Protein AF-A0A418GM92-F1 (afdb_monomer_lite)

Sequence (84 aa):
RYDVLVVHDLAYADIVYDGWKAPSIMQVPGARDVAVEFFTLSKSYNMAGWRIGFMVGNKTLVSALARIKSYHDYGTFTPLQVAA

Structure (mmCIF, N/CA/C/O backbone):
data_AF-A0A418GM92-F1
#
_entry.id   AF-A0A418GM92-F1
#
loop_
_atom_site.group_PDB
_atom_site.id
_atom_site.type_symbol
_atom_site.label_atom_id
_atom_site.label_alt_id
_atom_site.label_comp_id
_atom_site.label_asym_id
_atom_site.label_entity_id
_atom_site.label_seq_id
_atom_site.pdbx_PDB_ins_code
_atom_site.Cartn_x
_atom_site.Cartn_y
_atom_site.Cartn_z
_atom_site.occupancy
_atom_site.B_iso_or_equiv
_atom_site.auth_seq_id
_atom_site.auth_comp_id
_atom_site.auth_asym_id
_atom_site.auth_atom_id
_atom_site.pdbx_PDB_model_num
ATOM 1 N N . ARG A 1 1 ? -20.335 -4.713 15.475 1.00 62.25 1 ARG A N 1
ATOM 2 C CA . ARG A 1 1 ? -20.877 -5.936 16.125 1.00 62.25 1 ARG A CA 1
ATOM 3 C C . ARG A 1 1 ? -19.820 -7.026 16.319 1.00 62.25 1 ARG A C 1
ATOM 5 O O . ARG A 1 1 ? -19.960 -7.762 17.279 1.00 62.25 1 ARG A O 1
ATOM 12 N N . TYR A 1 2 ? -18.791 -7.117 15.463 1.00 86.88 2 TYR A N 1
ATOM 13 C CA . TYR A 1 2 ? -17.809 -8.212 15.520 1.00 86.88 2 TYR A CA 1
ATOM 14 C C . TYR A 1 2 ? -16.352 -7.773 15.749 1.00 86.88 2 TYR A C 1
ATOM 16 O O . TYR A 1 2 ? -15.502 -8.640 15.856 1.00 86.88 2 TYR A O 1
ATOM 24 N N . ASP A 1 3 ? -16.079 -6.463 15.834 1.00 88.88 3 ASP A N 1
ATOM 25 C CA . ASP A 1 3 ? -14.726 -5.896 16.004 1.00 88.88 3 ASP A CA 1
ATOM 26 C C . ASP A 1 3 ? -13.673 -6.519 15.065 1.00 88.88 3 ASP A C 1
ATOM 28 O O . ASP A 1 3 ? -12.599 -6.953 15.467 1.00 88.88 3 ASP A O 1
ATOM 32 N N . VAL A 1 4 ? -14.037 -6.627 13.782 1.00 94.62 4 VAL A N 1
ATOM 33 C CA . VAL A 1 4 ? -13.194 -7.227 12.746 1.00 94.62 4 VAL A CA 1
ATOM 34 C C . VAL A 1 4 ? -12.640 -6.132 11.854 1.00 94.62 4 VAL A C 1
ATOM 36 O O . VAL A 1 4 ? -13.374 -5.249 11.407 1.00 94.62 4 VAL A O 1
ATOM 39 N N . LEU A 1 5 ? -11.350 -6.249 11.558 1.00 96.06 5 LEU A N 1
ATOM 40 C CA . LEU A 1 5 ? -10.684 -5.461 10.536 1.00 96.06 5 LEU A CA 1
ATOM 41 C C . LEU A 1 5 ? -10.731 -6.199 9.200 1.00 96.06 5 LEU A C 1
ATOM 43 O O . LEU A 1 5 ? -10.520 -7.411 9.147 1.00 96.06 5 LEU A O 1
ATOM 47 N N . VAL A 1 6 ? -10.970 -5.465 8.117 1.00 96.94 6 VAL A N 1
ATOM 48 C CA . VAL A 1 6 ? -10.990 -6.023 6.762 1.00 96.94 6 VAL A CA 1
ATOM 49 C C . VAL A 1 6 ? -9.722 -5.625 6.022 1.00 96.94 6 VAL A C 1
ATOM 51 O O . VAL A 1 6 ? -9.413 -4.444 5.876 1.00 96.94 6 VAL A O 1
ATOM 54 N N . VAL A 1 7 ? -8.999 -6.624 5.528 1.00 97.50 7 VAL A N 1
ATOM 55 C CA . VAL A 1 7 ? -7.869 -6.429 4.622 1.00 97.50 7 VAL A CA 1
ATOM 56 C C . VAL A 1 7 ? -8.306 -6.885 3.239 1.00 97.50 7 VAL A C 1
ATOM 58 O O . VAL A 1 7 ? -8.506 -8.076 3.012 1.00 97.50 7 VAL A O 1
ATOM 61 N N . HIS A 1 8 ? -8.494 -5.932 2.335 1.00 97.81 8 HIS A N 1
ATOM 62 C CA . HIS A 1 8 ? -8.922 -6.191 0.967 1.00 97.81 8 HIS A CA 1
ATOM 63 C C . HIS A 1 8 ? -7.714 -6.159 0.028 1.00 97.81 8 HIS A C 1
ATOM 65 O O . HIS A 1 8 ? -7.067 -5.124 -0.116 1.00 97.81 8 HIS A O 1
ATOM 71 N N . ASP A 1 9 ? -7.393 -7.286 -0.600 1.00 97.12 9 ASP A N 1
ATOM 72 C CA . ASP A 1 9 ? -6.367 -7.346 -1.644 1.00 97.12 9 ASP A CA 1
ATOM 73 C C . ASP A 1 9 ? -7.008 -7.095 -3.015 1.00 97.12 9 ASP A C 1
ATOM 75 O O . ASP A 1 9 ? -7.686 -7.965 -3.561 1.00 97.12 9 ASP A O 1
ATOM 79 N N . LEU A 1 10 ? -6.798 -5.894 -3.561 1.00 96.19 10 LEU A N 1
ATOM 80 C CA . LEU A 1 10 ? -7.349 -5.451 -4.841 1.00 96.19 10 LEU A CA 1
ATOM 81 C C . LEU A 1 10 ? -6.277 -5.471 -5.951 1.00 96.19 10 LEU A C 1
ATOM 83 O O . LEU A 1 10 ? -6.217 -4.592 -6.805 1.00 96.19 10 LEU A O 1
ATOM 87 N N . ALA A 1 11 ? -5.406 -6.484 -5.981 1.00 94.69 11 ALA A N 1
ATOM 88 C CA . ALA A 1 11 ? -4.300 -6.576 -6.945 1.00 94.69 11 ALA A CA 1
ATOM 89 C C . ALA A 1 11 ? -4.697 -6.569 -8.438 1.00 94.69 11 ALA A C 1
ATOM 91 O O . ALA A 1 11 ? -3.863 -6.238 -9.277 1.00 94.69 11 ALA A O 1
ATOM 92 N N . TYR A 1 12 ? -5.928 -6.957 -8.779 1.00 93.06 12 TYR A N 1
ATOM 93 C CA . TYR A 1 12 ? -6.418 -7.082 -10.161 1.00 93.06 12 TYR A CA 1
ATOM 94 C C . TYR A 1 12 ? -7.476 -6.023 -10.510 1.00 93.06 12 TYR A C 1
ATOM 96 O O . TYR A 1 12 ? -8.330 -6.281 -11.353 1.00 93.06 12 TYR A O 1
ATOM 104 N N . ALA A 1 13 ? -7.440 -4.848 -9.866 1.00 91.44 13 ALA A N 1
ATOM 105 C CA . ALA A 1 13 ? -8.465 -3.807 -10.029 1.00 91.44 13 ALA A CA 1
ATOM 106 C C . ALA A 1 13 ? -8.784 -3.481 -11.502 1.00 91.44 13 ALA A C 1
ATOM 108 O O . ALA A 1 13 ? -9.951 -3.326 -11.859 1.00 91.44 13 ALA A O 1
ATOM 109 N N . ASP A 1 14 ? -7.746 -3.423 -12.343 1.00 90.75 14 ASP A N 1
ATOM 110 C CA . ASP A 1 14 ? -7.849 -3.016 -13.749 1.00 90.75 14 ASP A CA 1
ATOM 111 C C . ASP A 1 14 ? -7.963 -4.198 -14.725 1.00 90.75 14 ASP A C 1
ATOM 113 O O . ASP A 1 14 ? -8.182 -3.998 -15.919 1.00 90.75 14 ASP A O 1
ATOM 117 N N . ILE A 1 15 ? -7.824 -5.439 -14.245 1.00 93.81 15 ILE A N 1
ATOM 118 C CA . ILE A 1 15 ? -7.917 -6.649 -15.076 1.00 93.81 15 ILE A CA 1
ATOM 119 C C . ILE A 1 15 ? -9.340 -7.189 -14.966 1.00 93.81 15 ILE A C 1
ATOM 121 O O . ILE A 1 15 ? -9.634 -8.139 -14.241 1.00 93.81 15 ILE A O 1
ATOM 125 N N . VAL A 1 16 ? -10.236 -6.517 -15.680 1.00 94.31 16 VAL A N 1
ATOM 126 C CA . VAL A 1 16 ? -11.679 -6.759 -15.692 1.00 94.31 16 VAL A CA 1
ATOM 127 C C . VAL A 1 16 ? -12.184 -6.798 -17.134 1.00 94.31 16 VAL A C 1
ATOM 129 O O . VAL A 1 16 ? -11.628 -6.143 -18.014 1.00 94.31 16 VAL A O 1
ATOM 132 N N . TYR A 1 17 ? -13.227 -7.586 -17.386 1.00 95.06 17 TYR A N 1
ATOM 133 C CA . TYR A 1 17 ? -13.762 -7.835 -18.728 1.00 95.06 17 TYR A CA 1
ATOM 134 C C . TYR A 1 17 ? -15.174 -7.254 -18.875 1.00 95.06 17 TYR A C 1
ATOM 136 O O . TYR A 1 17 ? -15.839 -6.962 -17.883 1.00 95.06 17 TYR A O 1
ATOM 144 N N . ASP A 1 18 ? -15.626 -7.066 -20.116 1.00 95.81 18 ASP A N 1
ATOM 145 C CA . ASP A 1 18 ? -17.025 -6.749 -20.449 1.00 95.81 18 ASP A CA 1
ATOM 146 C C . ASP A 1 18 ? -17.588 -5.479 -19.782 1.00 95.81 18 ASP A C 1
ATOM 148 O O . ASP A 1 18 ? -18.762 -5.394 -19.427 1.00 95.81 18 ASP A O 1
ATOM 152 N N . GLY A 1 19 ? -16.735 -4.465 -19.593 1.00 92.81 19 GLY A N 1
ATOM 153 C CA . GLY A 1 19 ? -17.115 -3.192 -18.968 1.00 92.81 19 GLY A CA 1
ATOM 154 C C . GLY A 1 19 ? -17.342 -3.273 -17.455 1.00 92.81 19 GLY A C 1
ATOM 155 O O . GLY A 1 19 ? -17.741 -2.277 -16.844 1.00 92.81 19 GLY A O 1
ATOM 156 N N . TRP A 1 20 ? -17.070 -4.427 -16.839 1.00 94.25 20 TRP A N 1
ATOM 157 C CA . TRP A 1 20 ? -17.086 -4.585 -15.393 1.00 94.25 20 TRP A CA 1
ATOM 158 C C . TRP A 1 20 ? -16.061 -3.661 -14.731 1.00 94.25 20 TRP A C 1
ATOM 160 O O . TRP A 1 20 ? -14.988 -3.411 -15.273 1.00 94.25 20 TRP A O 1
ATOM 170 N N . LYS A 1 21 ? -16.382 -3.165 -13.535 1.00 94.00 21 LYS A N 1
ATOM 171 C CA . LYS A 1 21 ? -15.457 -2.403 -12.691 1.00 94.00 21 LYS A CA 1
ATOM 172 C C . LYS A 1 21 ? -15.354 -3.098 -11.347 1.00 94.00 21 LYS A C 1
ATOM 174 O O . LYS A 1 21 ? -16.364 -3.240 -10.660 1.00 94.00 21 LYS A O 1
ATOM 179 N N . ALA A 1 22 ? -14.147 -3.524 -10.981 1.00 94.62 22 ALA A N 1
ATOM 180 C CA . ALA A 1 22 ? -13.914 -4.128 -9.679 1.00 94.62 22 ALA A CA 1
ATOM 181 C C . ALA A 1 22 ? -14.266 -3.109 -8.576 1.00 94.62 22 ALA A C 1
ATOM 183 O O . ALA A 1 22 ? -13.744 -1.989 -8.595 1.00 94.62 22 ALA A O 1
ATOM 184 N N . PRO A 1 23 ? -15.174 -3.446 -7.645 1.00 94.88 23 PRO A N 1
ATOM 185 C CA . PRO A 1 23 ? -15.539 -2.532 -6.579 1.00 94.88 23 PRO A CA 1
ATOM 186 C C . PRO A 1 23 ? -14.386 -2.408 -5.583 1.00 94.88 23 PRO A C 1
ATOM 188 O O . PRO A 1 23 ? -13.804 -3.403 -5.152 1.00 94.88 23 PRO A O 1
ATOM 191 N N . SER A 1 24 ? -14.092 -1.176 -5.187 1.00 96.56 24 SER A N 1
ATOM 192 C CA . SER A 1 24 ? -13.175 -0.909 -4.082 1.00 96.56 24 SER A CA 1
ATOM 193 C C . SER A 1 24 ? -13.959 -0.925 -2.778 1.00 96.56 24 SER A C 1
ATOM 195 O O . SER A 1 24 ? -15.040 -0.337 -2.679 1.00 96.56 24 SER A O 1
ATOM 197 N N . ILE A 1 25 ? -13.392 -1.527 -1.733 1.00 96.88 25 ILE A N 1
ATOM 198 C CA . ILE A 1 25 ? -14.003 -1.492 -0.399 1.00 96.88 25 ILE A CA 1
ATOM 199 C C . ILE A 1 25 ? -14.104 -0.054 0.125 1.00 96.88 25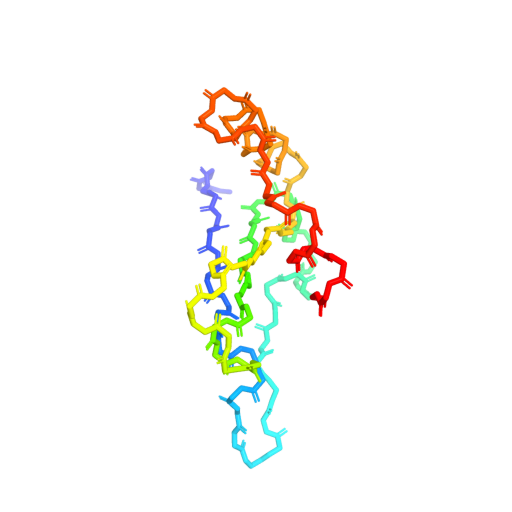 ILE A C 1
ATOM 201 O O . ILE A 1 25 ? -14.995 0.261 0.910 1.00 96.88 25 ILE A O 1
ATOM 205 N N . MET A 1 26 ? -13.256 0.855 -0.369 1.00 96.75 26 MET A N 1
ATOM 206 C CA . MET A 1 26 ? -13.289 2.279 -0.030 1.00 96.75 26 MET A CA 1
ATOM 207 C C . MET A 1 26 ? -14.529 3.009 -0.565 1.00 96.75 26 MET A C 1
ATOM 209 O O . MET A 1 26 ? -14.779 4.140 -0.148 1.00 96.75 26 MET A O 1
ATOM 213 N N . GLN A 1 27 ? -15.311 2.393 -1.457 1.00 96.94 27 GLN A N 1
ATOM 214 C CA . GLN A 1 27 ? -16.593 2.936 -1.921 1.00 96.94 27 GLN A CA 1
ATOM 215 C C . GLN A 1 27 ? -17.710 2.764 -0.884 1.00 96.94 27 GLN A C 1
ATOM 217 O O . GLN A 1 27 ? -18.724 3.456 -0.956 1.00 96.94 27 GLN A O 1
ATOM 222 N N . VAL A 1 28 ? -17.539 1.860 0.085 1.00 97.12 28 VAL A N 1
ATOM 223 C CA . VAL A 1 28 ? -18.549 1.586 1.110 1.00 97.12 28 VAL A CA 1
ATOM 224 C C . VAL A 1 28 ? -18.467 2.651 2.218 1.00 97.12 28 VAL A C 1
ATOM 226 O O . VAL A 1 28 ? -17.400 2.836 2.816 1.00 97.12 28 VAL A O 1
ATOM 229 N N . PRO A 1 29 ? -19.571 3.354 2.544 1.00 96.81 29 PRO A N 1
ATOM 230 C CA . PRO A 1 29 ? -19.598 4.298 3.660 1.00 96.81 29 PRO A CA 1
ATOM 231 C C . PRO A 1 29 ? -19.160 3.642 4.977 1.00 96.81 29 PRO A C 1
ATOM 233 O O . PRO A 1 29 ? -19.616 2.554 5.319 1.00 96.81 29 PRO A O 1
ATOM 236 N N . GLY A 1 30 ? -18.259 4.298 5.714 1.00 95.25 30 GLY A N 1
ATOM 237 C CA . GLY A 1 30 ? -17.692 3.772 6.964 1.00 95.25 30 GLY A CA 1
ATOM 238 C C . GLY A 1 30 ? -16.580 2.728 6.787 1.00 95.25 30 GLY A C 1
ATOM 239 O O . GLY A 1 30 ? -15.959 2.327 7.767 1.00 95.25 30 GLY A O 1
ATOM 240 N N . ALA A 1 31 ? -16.240 2.311 5.559 1.00 96.25 31 ALA A N 1
ATOM 241 C CA . ALA A 1 31 ? -15.168 1.333 5.350 1.00 96.25 31 ALA A CA 1
ATOM 242 C C . ALA A 1 31 ? -13.808 1.818 5.859 1.00 96.25 31 ALA A C 1
ATOM 244 O O . ALA A 1 31 ? -13.025 1.028 6.374 1.00 96.25 31 ALA A O 1
ATOM 245 N N . ARG A 1 32 ? -13.530 3.125 5.789 1.00 96.31 32 ARG A N 1
ATOM 246 C CA . ARG A 1 32 ? -12.282 3.704 6.313 1.00 96.31 32 ARG A CA 1
ATOM 247 C C . ARG A 1 32 ? -12.134 3.562 7.830 1.00 96.31 32 ARG A C 1
ATOM 249 O O . ARG A 1 32 ? -11.027 3.728 8.326 1.00 96.31 32 ARG A O 1
ATOM 256 N N . ASP A 1 33 ? -13.193 3.219 8.553 1.00 96.25 33 ASP A N 1
ATOM 257 C CA . ASP A 1 33 ? -13.123 2.999 9.996 1.00 96.25 33 ASP A CA 1
ATOM 258 C C . ASP A 1 33 ? -12.667 1.575 10.336 1.00 96.25 33 ASP A C 1
ATOM 260 O O . ASP A 1 33 ? -12.104 1.357 11.405 1.00 96.25 33 ASP A O 1
ATOM 264 N N . VAL A 1 34 ? -12.825 0.613 9.419 1.00 96.44 34 VAL A N 1
ATOM 265 C CA . VAL A 1 34 ? -12.601 -0.821 9.698 1.00 96.44 34 VAL A CA 1
ATOM 266 C C . VAL A 1 34 ? -11.767 -1.557 8.648 1.00 96.44 34 VAL A C 1
ATOM 268 O O . VAL A 1 34 ? -11.425 -2.717 8.855 1.00 96.44 34 VAL A O 1
ATOM 271 N N . ALA A 1 35 ? -11.433 -0.924 7.524 1.00 97.88 35 ALA A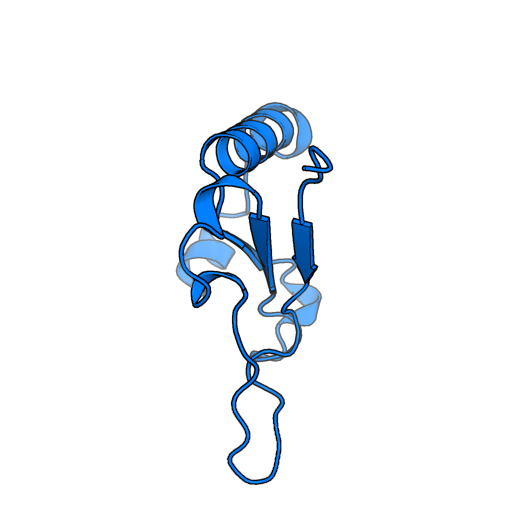 N 1
ATOM 272 C CA . ALA A 1 35 ? -10.810 -1.594 6.392 1.00 97.88 35 ALA A CA 1
ATOM 273 C C . ALA A 1 35 ? -9.567 -0.883 5.858 1.00 97.88 35 ALA A C 1
ATOM 275 O O . ALA A 1 35 ? -9.433 0.344 5.912 1.00 97.88 35 ALA A O 1
ATOM 276 N N . VAL A 1 36 ? -8.688 -1.686 5.272 1.00 98.44 36 VAL A N 1
ATOM 277 C CA . VAL A 1 36 ? -7.603 -1.256 4.392 1.00 98.44 36 VAL A CA 1
ATOM 278 C C . VAL A 1 36 ? -7.669 -2.030 3.087 1.00 98.44 36 VAL A C 1
ATOM 280 O O . VAL A 1 36 ? -8.111 -3.177 3.047 1.00 98.44 36 VAL A O 1
ATOM 283 N N . GLU A 1 37 ? -7.219 -1.389 2.022 1.00 98.25 37 GLU A N 1
ATOM 284 C CA . GLU A 1 37 ? -7.157 -1.939 0.680 1.00 98.25 37 GLU A CA 1
ATOM 285 C C . GLU A 1 37 ? -5.726 -1.861 0.162 1.00 98.25 37 GLU A C 1
ATOM 287 O O . GLU A 1 37 ? -5.065 -0.826 0.291 1.00 98.25 37 GLU A O 1
ATOM 292 N N . PHE A 1 38 ? -5.250 -2.967 -0.399 1.00 97.81 38 PHE A N 1
ATOM 293 C CA . PHE A 1 38 ? -3.947 -3.073 -1.032 1.00 97.81 38 PHE A CA 1
ATOM 294 C C . PHE A 1 38 ? -4.078 -3.061 -2.545 1.00 97.81 38 PHE A C 1
ATOM 296 O O . PHE A 1 38 ? -4.981 -3.675 -3.110 1.00 97.81 38 PHE A O 1
ATOM 303 N N . PHE A 1 39 ? -3.111 -2.423 -3.194 1.00 97.06 39 PHE A N 1
ATOM 304 C CA . PHE A 1 39 ? -2.959 -2.450 -4.639 1.00 97.06 39 PHE A CA 1
ATOM 305 C C . PHE A 1 39 ? -1.495 -2.676 -5.020 1.00 97.06 39 PHE A C 1
ATOM 307 O O . PHE A 1 39 ? -0.574 -2.260 -4.309 1.00 97.06 39 PHE A O 1
ATOM 314 N N . THR A 1 40 ? -1.263 -3.331 -6.158 1.00 95.75 40 THR A N 1
ATOM 315 C CA . THR A 1 40 ? 0.079 -3.567 -6.701 1.00 95.75 40 THR A CA 1
ATOM 316 C C . THR A 1 40 ? 0.148 -3.204 -8.173 1.00 95.75 40 THR A C 1
ATOM 318 O O . THR A 1 40 ? -0.742 -3.525 -8.953 1.00 95.75 40 THR A O 1
ATOM 321 N N . LEU A 1 41 ? 1.286 -2.647 -8.584 1.00 95.38 41 LEU A N 1
ATOM 322 C CA . LEU A 1 41 ? 1.563 -2.393 -9.995 1.00 95.38 41 LEU A CA 1
ATOM 323 C C . LEU A 1 41 ? 1.985 -3.670 -10.747 1.00 95.38 41 LEU A C 1
ATOM 325 O O . LEU A 1 41 ? 2.135 -3.670 -11.967 1.00 95.38 41 LEU A O 1
ATOM 329 N N . SER A 1 42 ? 2.142 -4.795 -10.040 1.00 95.62 42 SER A N 1
ATOM 330 C CA . SER A 1 42 ? 2.589 -6.063 -10.628 1.00 95.62 42 SER A CA 1
ATOM 331 C C . SER A 1 42 ? 1.678 -6.573 -11.741 1.00 95.62 42 SER A C 1
ATOM 333 O O . SER A 1 42 ? 2.159 -7.255 -12.643 1.00 95.62 42 SER A O 1
ATOM 335 N N . LYS A 1 43 ? 0.370 -6.311 -11.632 1.00 93.12 43 LYS A N 1
ATOM 336 C CA . LYS A 1 43 ? -0.657 -6.882 -12.509 1.00 93.12 43 LYS A CA 1
ATOM 337 C C . LYS A 1 43 ? -1.098 -5.863 -13.546 1.00 93.12 43 LYS A C 1
ATOM 339 O O . LYS A 1 43 ? -0.837 -6.069 -14.723 1.00 93.12 43 LYS A O 1
ATOM 344 N N . SER A 1 44 ? -1.649 -4.736 -13.100 1.00 91.88 44 SER A N 1
ATOM 345 C CA . SER A 1 44 ? -2.161 -3.696 -13.996 1.00 91.88 44 SER A CA 1
ATOM 346 C C . SER A 1 44 ? -1.091 -3.071 -14.893 1.00 91.88 44 SER A C 1
ATOM 348 O O . SER A 1 44 ? -1.387 -2.695 -16.021 1.00 91.88 44 SER A O 1
ATOM 350 N N . TYR A 1 45 ? 0.162 -3.002 -14.429 1.00 93.81 45 TYR A N 1
ATOM 351 C CA . TYR A 1 45 ? 1.249 -2.328 -15.149 1.00 93.81 45 TYR A CA 1
ATOM 352 C C . TYR A 1 45 ? 2.360 -3.278 -15.617 1.00 93.81 45 TYR A C 1
ATOM 354 O O . TYR A 1 45 ? 3.389 -2.824 -16.103 1.00 93.81 45 TYR A O 1
ATOM 362 N N . ASN A 1 46 ? 2.191 -4.601 -15.489 1.00 93.25 46 ASN A N 1
ATOM 363 C CA . ASN A 1 46 ? 3.226 -5.599 -15.811 1.00 93.25 46 ASN A CA 1
ATOM 364 C C . ASN A 1 46 ? 4.565 -5.395 -15.063 1.00 93.25 46 ASN A C 1
ATOM 366 O O . ASN A 1 46 ? 5.620 -5.853 -15.502 1.00 93.25 46 ASN A O 1
ATOM 370 N N . MET A 1 47 ? 4.544 -4.749 -13.894 1.00 95.12 47 MET A N 1
ATOM 371 C CA . MET A 1 47 ? 5.744 -4.391 -13.125 1.00 95.12 47 MET A CA 1
ATOM 372 C C . MET A 1 47 ? 6.063 -5.404 -12.016 1.00 95.12 47 MET A C 1
ATOM 374 O O . MET A 1 47 ? 6.506 -5.039 -10.927 1.00 95.12 47 MET A O 1
ATOM 378 N N . ALA A 1 48 ? 5.844 -6.701 -12.256 1.00 93.56 48 ALA A N 1
ATOM 379 C CA . ALA A 1 48 ? 5.993 -7.731 -11.219 1.00 93.56 48 ALA A CA 1
ATOM 380 C C . ALA A 1 48 ? 7.384 -7.729 -10.546 1.00 93.56 48 ALA A C 1
ATOM 382 O O . ALA A 1 48 ? 7.483 -7.928 -9.330 1.00 93.56 48 ALA A O 1
ATOM 383 N N . GLY A 1 49 ? 8.441 -7.438 -11.313 1.00 94.44 49 GLY A N 1
ATOM 384 C CA . GLY A 1 49 ? 9.823 -7.342 -10.826 1.00 94.44 49 GLY A CA 1
ATOM 385 C C . GLY A 1 49 ? 10.157 -6.068 -10.039 1.00 94.4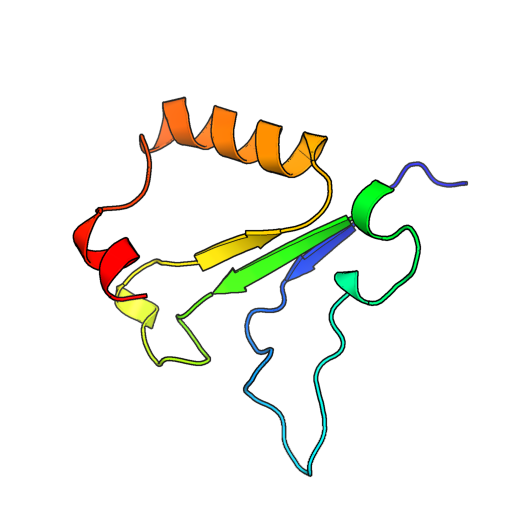4 49 GLY A C 1
ATOM 386 O O . GLY A 1 49 ? 11.175 -6.037 -9.361 1.00 94.44 49 GLY A O 1
ATOM 387 N N . TRP A 1 50 ? 9.307 -5.039 -10.079 1.00 94.44 50 TRP A N 1
ATOM 388 C CA . TRP A 1 50 ? 9.584 -3.731 -9.464 1.00 94.44 50 TRP A CA 1
ATOM 389 C C . TRP A 1 50 ? 9.218 -3.681 -7.983 1.00 94.44 50 TRP A C 1
ATOM 391 O O . TRP A 1 50 ? 9.648 -2.786 -7.268 1.00 94.44 50 TRP A O 1
ATOM 401 N N . ARG A 1 51 ? 8.432 -4.657 -7.512 1.00 93.31 51 ARG A N 1
ATOM 402 C CA . ARG A 1 51 ? 8.095 -4.836 -6.091 1.00 93.31 51 ARG A CA 1
ATOM 403 C C . ARG A 1 51 ? 7.470 -3.582 -5.460 1.00 93.31 51 ARG A C 1
ATOM 405 O O . ARG A 1 51 ? 7.778 -3.246 -4.321 1.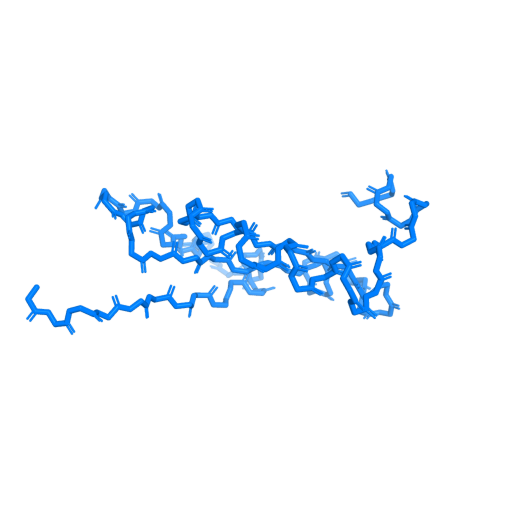00 93.31 51 ARG A O 1
ATOM 412 N N . ILE A 1 52 ? 6.571 -2.922 -6.194 1.00 94.88 52 ILE A N 1
ATOM 413 C CA . ILE A 1 52 ? 5.893 -1.703 -5.745 1.00 94.88 52 ILE A CA 1
ATOM 414 C C . ILE A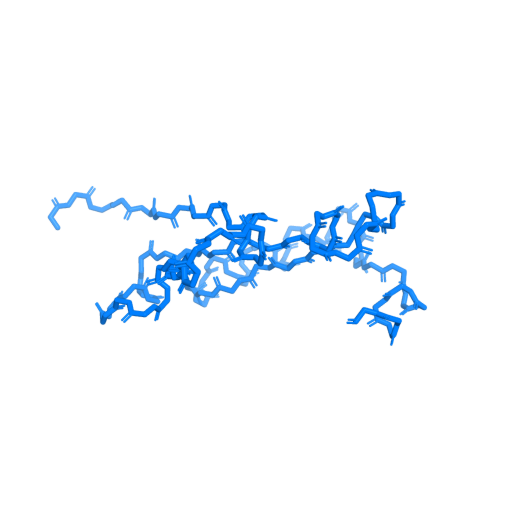 1 52 ? 4.369 -1.872 -5.663 1.00 94.88 52 ILE A C 1
ATOM 416 O O . ILE A 1 52 ? 3.728 -2.577 -6.455 1.00 94.88 52 ILE A O 1
ATOM 420 N N . GLY A 1 53 ? 3.802 -1.247 -4.639 1.00 95.06 53 GLY A N 1
ATOM 421 C CA . GLY A 1 53 ? 2.389 -1.258 -4.297 1.00 95.06 53 GLY A CA 1
ATOM 422 C C . GLY A 1 53 ? 2.134 -0.366 -3.087 1.00 95.06 53 GLY A C 1
ATOM 423 O O . GLY A 1 53 ? 3.073 0.164 -2.489 1.00 95.06 53 GLY A O 1
ATOM 424 N N . PHE A 1 54 ? 0.870 -0.202 -2.725 1.00 95.62 54 PHE A N 1
ATOM 425 C CA . PHE A 1 54 ? 0.467 0.680 -1.635 1.00 95.62 54 PHE A CA 1
ATOM 426 C C . PHE A 1 54 ? -0.738 0.130 -0.870 1.00 95.62 54 PHE A C 1
ATOM 428 O O . PHE A 1 54 ? -1.441 -0.766 -1.335 1.00 95.62 54 PHE A O 1
ATOM 435 N N . MET A 1 55 ? -0.954 0.690 0.321 1.00 97.31 55 MET A N 1
ATOM 436 C CA . MET A 1 55 ? -2.122 0.458 1.167 1.00 97.31 55 MET A CA 1
ATOM 437 C C . MET A 1 55 ? -2.864 1.784 1.360 1.00 97.31 55 MET A C 1
ATOM 439 O O . MET A 1 55 ? -2.238 2.803 1.654 1.00 97.31 55 MET A O 1
ATOM 443 N N . VAL A 1 56 ? -4.191 1.760 1.270 1.00 97.56 56 VAL A N 1
ATOM 444 C CA . VAL A 1 56 ? -5.075 2.885 1.612 1.00 97.56 56 VAL A CA 1
ATOM 445 C C . VAL A 1 56 ? -6.175 2.433 2.570 1.00 97.56 56 VAL A C 1
ATOM 447 O O . VAL A 1 56 ? -6.539 1.263 2.588 1.00 97.56 56 VAL A O 1
ATOM 450 N N . GLY A 1 57 ? -6.728 3.343 3.375 1.00 97.81 57 GLY A N 1
ATOM 451 C CA . GLY A 1 57 ? -7.878 3.049 4.238 1.00 97.81 57 GLY A CA 1
ATOM 452 C C . GLY A 1 57 ? -7.713 3.570 5.657 1.00 97.81 57 GLY A C 1
ATOM 453 O O . GLY A 1 57 ? -7.366 4.737 5.851 1.00 97.81 57 GLY A O 1
ATOM 454 N N . ASN A 1 58 ? -8.010 2.722 6.641 1.00 98.19 58 ASN A N 1
ATOM 455 C CA . ASN A 1 58 ? -8.001 3.076 8.056 1.00 98.19 58 ASN A CA 1
ATOM 456 C C . ASN A 1 58 ? -6.672 3.711 8.487 1.00 98.19 58 ASN A C 1
ATOM 458 O O . ASN A 1 58 ? -5.604 3.110 8.378 1.00 98.19 58 ASN A O 1
ATOM 462 N N . LYS A 1 59 ? -6.756 4.937 9.021 1.00 97.69 59 LYS A N 1
ATOM 463 C CA . LYS A 1 59 ? -5.590 5.755 9.391 1.00 97.69 59 LYS A CA 1
ATOM 464 C C . LYS A 1 59 ? -4.684 5.059 10.404 1.00 97.69 59 LYS A C 1
ATOM 466 O O . LYS A 1 59 ? -3.463 5.148 10.283 1.00 97.69 59 LYS A O 1
ATOM 471 N N . THR A 1 60 ? -5.264 4.367 11.382 1.00 97.56 60 THR A N 1
ATOM 472 C CA . THR A 1 60 ? -4.519 3.642 12.417 1.00 97.56 60 THR A CA 1
ATOM 473 C C . THR A 1 60 ? -3.737 2.486 11.805 1.00 97.56 60 THR A C 1
ATOM 475 O O . THR A 1 60 ? -2.549 2.343 12.084 1.00 97.56 60 THR A O 1
ATOM 478 N N . LEU A 1 61 ? -4.360 1.709 10.915 1.00 97.62 61 LEU A N 1
ATOM 479 C CA . LEU A 1 61 ? -3.708 0.592 10.227 1.00 97.62 61 LEU A CA 1
ATOM 480 C C . LEU A 1 61 ? -2.627 1.053 9.246 1.00 97.62 61 LEU A C 1
ATOM 482 O O . LEU A 1 61 ? -1.526 0.505 9.260 1.00 97.62 61 LEU A O 1
ATOM 486 N N . VAL A 1 62 ? -2.890 2.100 8.460 1.00 98.00 62 VAL A N 1
ATOM 487 C CA . VAL A 1 62 ? -1.884 2.693 7.562 1.00 98.00 62 VAL A CA 1
ATOM 488 C C . VAL A 1 62 ? -0.682 3.203 8.363 1.00 98.00 62 VAL A C 1
ATOM 490 O O . VAL A 1 62 ? 0.463 2.924 8.009 1.00 98.00 62 VAL A O 1
ATOM 493 N N . SER A 1 63 ? -0.924 3.884 9.486 1.00 97.69 63 SER A N 1
ATOM 494 C CA . SER A 1 63 ? 0.145 4.373 10.370 1.00 97.69 63 SER A CA 1
ATOM 495 C C . SER A 1 63 ? 0.929 3.223 11.006 1.00 97.69 63 SER A C 1
ATOM 497 O O . SER A 1 63 ? 2.154 3.289 11.113 1.00 97.69 63 SER A O 1
ATOM 499 N N . ALA A 1 64 ? 0.244 2.145 11.397 1.00 96.88 64 ALA A N 1
ATOM 500 C CA . ALA A 1 64 ? 0.882 0.947 11.926 1.00 96.88 64 ALA A CA 1
ATOM 501 C C . ALA A 1 64 ? 1.796 0.287 10.883 1.00 96.88 64 ALA A C 1
ATOM 503 O O . ALA A 1 64 ? 2.938 -0.041 11.211 1.00 96.88 64 ALA A O 1
ATOM 504 N N . LEU A 1 65 ? 1.343 0.162 9.629 1.00 96.44 65 LEU A N 1
ATOM 505 C CA . LEU A 1 65 ? 2.170 -0.353 8.537 1.00 96.44 65 LEU A CA 1
ATOM 506 C C . LEU A 1 65 ? 3.386 0.546 8.290 1.00 96.44 65 LEU A C 1
ATOM 508 O O . LEU A 1 65 ? 4.503 0.039 8.211 1.00 96.44 65 LEU A O 1
ATOM 512 N N . ALA A 1 66 ? 3.189 1.864 8.201 1.00 95.94 66 ALA A N 1
ATOM 513 C CA . ALA A 1 66 ? 4.279 2.817 7.991 1.00 95.94 66 ALA A CA 1
ATOM 514 C C . ALA A 1 66 ? 5.354 2.696 9.083 1.00 95.94 66 ALA A C 1
ATOM 516 O O . ALA A 1 66 ? 6.544 2.643 8.773 1.00 95.94 66 ALA A O 1
ATOM 517 N N . ARG A 1 67 ? 4.937 2.557 10.349 1.00 96.38 67 ARG A N 1
ATOM 518 C CA . ARG A 1 67 ? 5.848 2.345 11.480 1.00 96.38 67 ARG A CA 1
ATOM 519 C C . ARG A 1 67 ? 6.609 1.025 11.380 1.00 96.38 67 ARG A C 1
ATOM 521 O O . ARG A 1 67 ? 7.792 0.987 11.676 1.00 96.38 67 ARG A O 1
ATOM 528 N N . ILE A 1 68 ? 5.966 -0.068 10.975 1.00 96.25 68 ILE A N 1
ATOM 529 C CA . ILE A 1 68 ? 6.674 -1.347 10.796 1.00 96.25 68 ILE A CA 1
ATOM 530 C C . ILE A 1 68 ? 7.704 -1.219 9.668 1.00 96.25 68 ILE A C 1
ATOM 532 O O . ILE A 1 68 ? 8.863 -1.595 9.843 1.00 96.25 68 ILE A O 1
ATOM 536 N N . LYS A 1 69 ? 7.317 -0.619 8.537 1.00 94.50 69 LYS A N 1
ATOM 537 C CA . LYS A 1 69 ? 8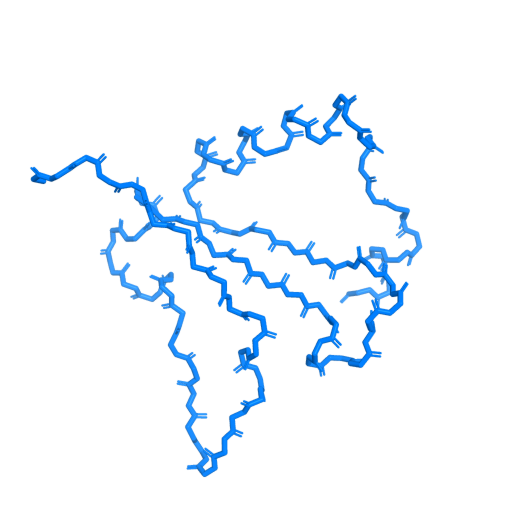.206 -0.410 7.385 1.00 94.50 69 LYS A CA 1
ATOM 538 C C . LYS A 1 69 ? 9.412 0.463 7.725 1.00 94.50 69 LYS A C 1
ATOM 540 O O . LYS A 1 69 ? 10.513 0.148 7.286 1.00 94.50 69 LYS A O 1
ATOM 545 N N . SER A 1 70 ? 9.256 1.478 8.581 1.00 93.75 70 SER A N 1
ATOM 546 C CA . SER A 1 70 ? 10.386 2.320 9.002 1.00 93.75 70 SER A CA 1
ATOM 547 C C . SER A 1 70 ? 11.476 1.567 9.769 1.00 93.75 70 SER A C 1
ATOM 549 O O . SER A 1 70 ? 12.603 2.041 9.798 1.00 93.75 70 SER A O 1
ATOM 551 N N . TYR A 1 71 ? 11.166 0.417 10.376 1.00 94.00 71 TYR A N 1
ATOM 552 C CA . TYR A 1 71 ? 12.162 -0.441 11.033 1.00 94.00 71 TYR A CA 1
ATOM 553 C C . TYR A 1 71 ? 12.573 -1.655 10.192 1.00 94.00 71 TYR A C 1
ATOM 555 O O . TYR A 1 71 ? 13.597 -2.266 10.478 1.00 94.00 71 TYR A O 1
ATOM 563 N N . HIS A 1 72 ? 11.775 -2.027 9.190 1.00 93.25 72 HIS A N 1
ATOM 564 C CA . HIS A 1 72 ? 12.003 -3.227 8.389 1.00 93.25 72 HIS A CA 1
ATOM 565 C C . HIS A 1 72 ? 12.772 -2.947 7.094 1.00 93.25 72 HIS A C 1
ATOM 567 O O . HIS A 1 72 ? 13.713 -3.665 6.772 1.00 93.25 72 HIS A O 1
ATOM 573 N N . ASP A 1 73 ? 12.358 -1.935 6.328 1.00 92.12 73 ASP A N 1
ATOM 574 C CA . ASP A 1 73 ? 12.917 -1.654 4.998 1.00 92.12 73 ASP A CA 1
ATOM 575 C C . ASP A 1 73 ? 13.275 -0.183 4.756 1.00 92.12 73 ASP A C 1
ATOM 577 O O . ASP A 1 73 ? 13.899 0.124 3.746 1.00 92.12 73 ASP A O 1
ATOM 581 N N . TYR A 1 74 ? 12.938 0.719 5.686 1.00 88.88 74 TYR A N 1
ATOM 582 C CA . TYR A 1 74 ? 13.190 2.164 5.583 1.00 88.88 74 TYR A CA 1
ATOM 583 C C . TYR A 1 74 ? 12.564 2.825 4.342 1.00 88.88 74 TYR A C 1
ATOM 585 O O . TYR A 1 74 ? 12.944 3.933 3.961 1.00 88.88 74 TYR A O 1
ATOM 593 N N . GLY A 1 75 ? 11.552 2.189 3.746 1.00 87.62 75 GLY A N 1
ATOM 594 C CA . GLY A 1 75 ? 10.859 2.687 2.565 1.00 87.62 75 GLY A CA 1
ATOM 595 C C . GLY A 1 75 ? 11.275 1.995 1.268 1.00 87.62 75 GLY A C 1
ATOM 596 O O . GLY A 1 75 ? 12.010 1.016 1.234 1.00 87.62 75 GLY A O 1
ATOM 597 N N . THR A 1 76 ? 10.713 2.475 0.161 1.00 91.31 76 THR A N 1
ATOM 598 C CA . THR A 1 76 ? 10.947 1.916 -1.178 1.00 91.31 76 THR A CA 1
ATOM 599 C C . THR A 1 76 ? 11.991 2.745 -1.920 1.00 91.31 76 THR A C 1
ATOM 601 O O . THR A 1 76 ? 12.083 3.954 -1.724 1.00 91.31 76 THR A O 1
ATOM 604 N N . PHE A 1 77 ? 12.778 2.120 -2.795 1.00 92.75 77 PHE A N 1
ATOM 605 C CA . PHE A 1 77 ? 13.773 2.823 -3.605 1.00 92.75 77 PHE A CA 1
ATOM 606 C C . PHE A 1 77 ? 13.120 3.966 -4.404 1.00 92.75 77 PHE A C 1
ATOM 608 O O . PHE A 1 77 ? 12.246 3.726 -5.237 1.00 92.75 77 PHE A O 1
ATOM 615 N N . THR A 1 78 ? 13.521 5.211 -4.129 1.00 93.56 78 THR A N 1
ATOM 616 C CA . THR A 1 78 ? 12.843 6.426 -4.618 1.00 93.56 78 THR A CA 1
ATOM 617 C C . THR A 1 78 ? 12.639 6.466 -6.134 1.00 93.56 78 THR A C 1
ATOM 619 O O . THR A 1 78 ? 11.537 6.814 -6.550 1.00 93.56 78 THR A O 1
ATOM 622 N N . PRO A 1 79 ? 13.600 6.063 -6.988 1.00 94.00 79 PRO A N 1
ATOM 623 C CA . PRO A 1 79 ? 13.367 6.031 -8.432 1.00 94.00 79 PRO A CA 1
ATOM 624 C C . PRO A 1 79 ? 12.198 5.135 -8.864 1.00 94.00 79 PRO A C 1
ATOM 626 O O . PRO A 1 79 ? 11.495 5.491 -9.804 1.00 94.00 79 PRO A O 1
ATOM 629 N N . LEU A 1 80 ? 11.933 4.022 -8.164 1.00 92.56 80 LEU A N 1
ATOM 630 C CA . LEU A 1 80 ? 10.752 3.191 -8.444 1.00 92.56 80 LEU A CA 1
ATOM 631 C C . LEU A 1 80 ? 9.459 3.908 -8.050 1.00 92.56 80 LEU A C 1
ATOM 633 O O . LEU A 1 80 ? 8.459 3.745 -8.732 1.00 92.56 80 LEU A O 1
ATOM 637 N N . GLN A 1 81 ? 9.488 4.704 -6.977 1.00 91.06 81 GLN A N 1
ATOM 638 C CA . GLN A 1 81 ? 8.334 5.495 -6.537 1.00 91.06 81 GLN A CA 1
ATOM 639 C C . GLN A 1 81 ? 8.023 6.657 -7.485 1.00 91.06 81 GLN A C 1
ATOM 641 O O . GLN A 1 81 ? 6.865 7.004 -7.639 1.00 91.06 81 GLN A O 1
ATOM 646 N N . VAL A 1 82 ? 9.041 7.261 -8.108 1.00 93.62 82 VAL A N 1
ATOM 647 C CA . VAL A 1 82 ? 8.864 8.352 -9.088 1.00 93.62 82 VAL A CA 1
ATOM 648 C C . VAL A 1 82 ? 8.324 7.834 -10.423 1.00 93.62 82 VAL A C 1
ATOM 650 O O . VAL A 1 82 ? 7.640 8.560 -11.134 1.00 93.62 82 VAL A O 1
ATOM 653 N N . ALA A 1 83 ? 8.668 6.598 -10.783 1.00 89.88 83 ALA A N 1
ATOM 654 C CA . ALA A 1 83 ? 8.224 5.968 -12.021 1.00 89.88 83 ALA A CA 1
ATOM 655 C C . ALA A 1 83 ? 6.819 5.342 -11.934 1.00 89.88 83 ALA A C 1
ATOM 657 O O . ALA A 1 83 ? 6.237 5.048 -12.977 1.00 89.88 83 ALA A O 1
ATOM 658 N N . ALA A 1 84 ? 6.329 5.091 -10.719 1.00 79.44 84 ALA A N 1
ATOM 659 C CA . ALA A 1 84 ? 5.011 4.530 -10.431 1.00 79.44 84 ALA A CA 1
ATOM 660 C C . ALA A 1 84 ? 3.932 5.616 -10.387 1.00 79.44 84 ALA A C 1
ATOM 662 O O . ALA A 1 84 ? 2.808 5.316 -10.847 1.00 79.44 84 ALA A O 1
#

Secondary structure (DSSP, 8-state):
-----EEEE-TTTT---TT--PPPGGGSTTHHHHEEEEEEHHHHTS-GGG--EEEEE-HHHHHHHHHHHHHHTSS--HHHHHH-

InterPro domains:
  IPR004839 Aminotransferase, class I/classII, large domain [PF00155] (1-71)
  IPR015421 Pyridoxal phosphate-dependent transferase, major domain [G3DSA:3.40.640.10] (1-84)
  IPR015424 Pyridoxal phosphate-dependent transferase [SSF53383] (1-84)
  IPR050881 LL-diaminopimelate aminotransferase [PTHR42832] (1-84)

Organism: Escherichia coli (NCBI:txid562)

pLDDT: mean 94.33, std 4.63, range [62.25, 98.44]

Radius of gyration: 14.49 Å; chains: 1; bounding box: 35×17×37 Å

Foldseek 3Di:
DPLAAEEAECACQPVDPDPDGDDDLVVDPCNLVRYKYKYDCCHVPVPVVQPDIDIDGHPVVNVVVVVVCCVVPVDHDVVSVVVD